Protein AF-A0AAE3R2L1-F1 (afdb_monomer_lite)

Secondary structure (DSSP, 8-state):
--HHHHHHHHHHHHHTTEEEEE--BTTBEEEEEEESSSTT---EEEEES-HHHHHHHHHHHHHHHHHHHS--

pLDDT: mean 80.6, std 11.06, range [49.25, 91.56]

Organism: NCBI:txid3048010

Foldseek 3Di:
DPVVVLVVLQVVLVVLQWHWDFDDDPQWTKIWTFRRVDPVTDTDMDTHRDPVVRSVVNSVVSVVVSVVPDDD

Structure (mmCIF, N/CA/C/O backbone):
data_AF-A0AAE3R2L1-F1
#
_entry.id   AF-A0AAE3R2L1-F1
#
loop_
_atom_site.group_PDB
_atom_site.id
_atom_site.type_symbol
_atom_site.label_atom_id
_atom_site.label_alt_id
_atom_site.label_comp_id
_atom_site.label_asym_id
_atom_site.label_entity_id
_atom_site.label_seq_id
_atom_site.pdbx_PDB_ins_co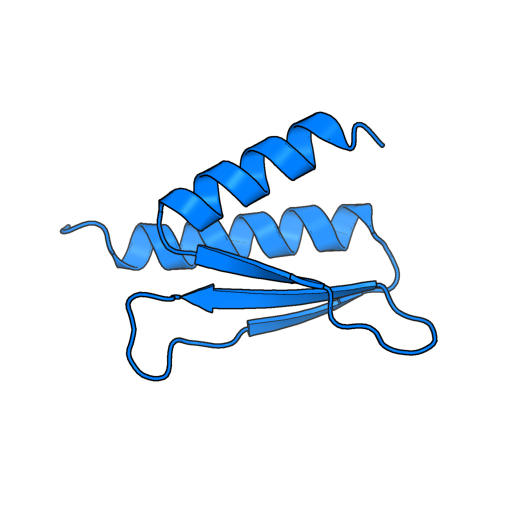de
_atom_site.Cartn_x
_atom_site.Cartn_y
_atom_site.Cartn_z
_atom_site.occupancy
_atom_site.B_iso_or_equiv
_atom_site.auth_seq_id
_atom_site.auth_comp_id
_atom_site.auth_asym_id
_atom_site.auth_atom_id
_atom_site.pdbx_PDB_model_num
ATOM 1 N N . MET A 1 1 ? 17.665 3.496 -6.484 1.00 55.66 1 MET A N 1
ATOM 2 C CA . MET A 1 1 ? 16.745 3.838 -5.382 1.00 55.66 1 MET A CA 1
ATOM 3 C C . MET A 1 1 ? 17.140 3.043 -4.153 1.00 55.66 1 MET A C 1
ATOM 5 O O . MET A 1 1 ? 17.757 1.997 -4.302 1.00 55.66 1 MET A O 1
ATOM 9 N N . LYS A 1 2 ? 16.873 3.562 -2.953 1.00 55.72 2 LYS A N 1
ATOM 10 C CA . LYS A 1 2 ? 17.045 2.817 -1.701 1.00 55.72 2 LYS A CA 1
ATOM 11 C C . LYS A 1 2 ? 15.798 1.949 -1.491 1.00 55.72 2 LYS A C 1
ATOM 13 O O . LYS A 1 2 ? 14.883 2.372 -0.796 1.00 55.72 2 LYS A O 1
ATOM 18 N N . ASP A 1 3 ? 15.762 0.769 -2.111 1.00 67.06 3 ASP A N 1
ATOM 19 C CA . ASP A 1 3 ? 14.627 -0.169 -2.015 1.00 67.06 3 ASP A CA 1
ATOM 20 C C . ASP A 1 3 ? 14.271 -0.540 -0.556 1.00 67.06 3 ASP A C 1
ATOM 22 O O . ASP A 1 3 ? 13.112 -0.779 -0.239 1.00 67.06 3 ASP A O 1
ATOM 26 N N . GLU A 1 4 ? 15.236 -0.494 0.371 1.00 82.50 4 GLU A N 1
ATOM 27 C CA . GLU A 1 4 ? 15.030 -0.882 1.775 1.00 82.50 4 GLU A CA 1
ATOM 28 C C . GLU A 1 4 ? 14.115 0.073 2.566 1.00 82.50 4 GLU A C 1
ATOM 30 O O . GLU A 1 4 ? 13.326 -0.372 3.397 1.00 82.50 4 GLU A O 1
ATOM 35 N N . GLU A 1 5 ? 14.189 1.386 2.321 1.00 83.44 5 GLU A N 1
ATOM 36 C CA . GLU A 1 5 ? 13.343 2.361 3.028 1.00 83.44 5 GLU A CA 1
ATOM 37 C C . GLU A 1 5 ? 11.887 2.248 2.573 1.00 83.44 5 GLU A C 1
ATOM 39 O O . GLU A 1 5 ? 10.972 2.240 3.398 1.00 83.44 5 GLU A O 1
ATOM 44 N N . PHE A 1 6 ? 11.694 2.071 1.266 1.00 78.38 6 PHE A N 1
ATOM 45 C CA . PHE A 1 6 ? 10.388 1.830 0.672 1.00 78.38 6 PHE A CA 1
ATOM 46 C C . PHE A 1 6 ? 9.764 0.533 1.202 1.00 78.38 6 PHE A C 1
ATOM 48 O O . PHE A 1 6 ? 8.638 0.545 1.702 1.00 78.38 6 PHE A O 1
ATOM 55 N N . ASP A 1 7 ? 10.522 -0.566 1.191 1.00 84.00 7 ASP A N 1
ATOM 56 C CA . ASP A 1 7 ? 10.066 -1.852 1.722 1.00 84.00 7 ASP A CA 1
ATOM 57 C C . ASP A 1 7 ? 9.687 -1.764 3.204 1.00 84.00 7 ASP A C 1
ATOM 59 O O . ASP A 1 7 ? 8.721 -2.395 3.641 1.00 84.00 7 ASP A O 1
ATOM 63 N N . ASN A 1 8 ? 10.434 -0.987 3.994 1.00 89.44 8 ASN A N 1
ATOM 64 C CA . ASN A 1 8 ? 10.125 -0.775 5.404 1.00 89.44 8 ASN A CA 1
ATOM 65 C C . ASN A 1 8 ? 8.813 0.002 5.581 1.00 89.44 8 ASN A C 1
ATOM 67 O O . ASN A 1 8 ? 7.958 -0.443 6.346 1.00 89.44 8 ASN A O 1
ATOM 71 N N . GLN A 1 9 ? 8.599 1.088 4.832 1.00 88.00 9 GLN A N 1
ATOM 72 C CA . GLN A 1 9 ? 7.356 1.864 4.910 1.00 88.00 9 GLN A CA 1
ATOM 73 C C . GLN A 1 9 ? 6.132 1.047 4.477 1.00 88.00 9 GLN A C 1
ATOM 75 O O . GLN A 1 9 ? 5.108 1.055 5.164 1.00 88.00 9 GLN A O 1
ATOM 80 N N . VAL A 1 10 ? 6.234 0.283 3.384 1.00 88.38 10 VAL A N 1
ATOM 81 C CA . VAL A 1 10 ? 5.151 -0.603 2.923 1.00 88.38 10 VAL A CA 1
ATOM 82 C C . VAL A 1 10 ? 4.821 -1.658 3.980 1.00 88.38 10 VAL A C 1
ATOM 84 O O . VAL A 1 10 ? 3.644 -1.900 4.265 1.00 88.38 10 VAL A O 1
ATOM 87 N N . LYS A 1 11 ? 5.836 -2.260 4.616 1.00 89.44 11 LYS A N 1
ATOM 88 C CA . LYS A 1 11 ? 5.633 -3.219 5.715 1.00 89.44 11 LYS A CA 1
ATOM 89 C C . LYS A 1 11 ? 4.938 -2.576 6.911 1.00 89.44 11 LYS A C 1
ATOM 91 O O . LYS A 1 11 ? 3.997 -3.165 7.439 1.00 89.44 11 LYS A O 1
ATOM 96 N N . GLU A 1 12 ? 5.360 -1.384 7.328 1.00 91.56 12 GLU A N 1
ATOM 97 C CA . GLU A 1 12 ? 4.731 -0.668 8.443 1.00 91.56 12 GLU A CA 1
ATOM 98 C C . GLU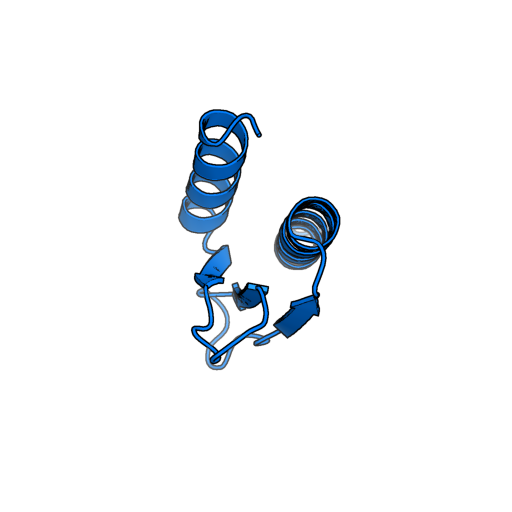 A 1 12 ? 3.259 -0.344 8.163 1.00 91.56 12 GLU A C 1
ATOM 100 O O . GLU A 1 12 ? 2.406 -0.535 9.030 1.00 91.56 12 GLU A O 1
ATOM 105 N N . LEU A 1 13 ? 2.942 0.111 6.950 1.00 90.62 13 LEU A N 1
ATOM 106 C CA . LEU A 1 13 ? 1.570 0.391 6.523 1.00 90.62 13 LEU A CA 1
ATOM 107 C C . LEU A 1 13 ? 0.723 -0.885 6.479 1.00 90.62 13 LEU A C 1
ATOM 109 O O . LEU A 1 13 ? -0.394 -0.898 7.000 1.00 90.62 13 LEU A O 1
ATOM 113 N N . THR A 1 14 ? 1.293 -1.983 5.978 1.00 90.25 14 THR A N 1
ATOM 114 C CA . THR A 1 14 ? 0.634 -3.298 5.944 1.00 90.25 14 THR A CA 1
ATOM 115 C C . THR A 1 14 ? 0.307 -3.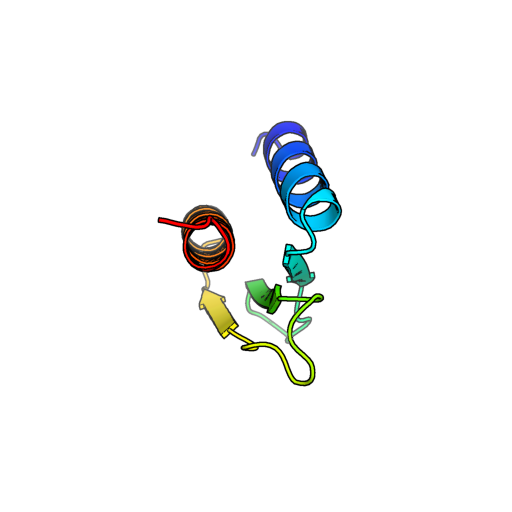790 7.353 1.00 90.25 14 THR A C 1
ATOM 117 O O . THR A 1 14 ? -0.804 -4.254 7.603 1.00 90.25 14 THR A O 1
ATOM 120 N N . MET A 1 15 ? 1.218 -3.613 8.317 1.00 89.62 15 MET A N 1
ATOM 121 C CA . MET A 1 15 ? 0.965 -3.940 9.728 1.00 89.62 15 MET A CA 1
ATOM 122 C C . MET A 1 15 ? -0.152 -3.092 10.350 1.00 89.62 15 MET A C 1
ATOM 124 O O . MET A 1 15 ? -0.831 -3.547 11.269 1.00 89.62 15 MET A O 1
ATOM 128 N N . LYS A 1 16 ? -0.376 -1.879 9.837 1.00 89.50 16 LYS A N 1
ATOM 129 C CA . LYS A 1 16 ? -1.495 -1.003 10.221 1.00 89.50 16 LYS A CA 1
ATOM 130 C C . LYS A 1 16 ? -2.778 -1.292 9.417 1.00 89.50 16 LYS A C 1
ATOM 132 O O . LYS A 1 16 ? -3.797 -0.625 9.604 1.00 89.50 16 LYS A O 1
ATOM 137 N N . GLY A 1 17 ? -2.752 -2.301 8.545 1.00 88.38 17 GLY A N 1
ATOM 138 C CA . GLY A 1 17 ? -3.859 -2.732 7.689 1.00 88.38 17 GLY A CA 1
ATOM 139 C C . GLY A 1 17 ? -4.118 -1.849 6.484 1.00 88.38 17 GLY A C 1
ATOM 140 O O . GLY A 1 17 ? -5.265 -1.731 6.057 1.00 88.38 17 GLY A O 1
ATOM 141 N N . ILE A 1 18 ? -3.087 -1.185 5.973 1.00 91.25 18 ILE A N 1
ATOM 142 C CA . ILE A 1 18 ? -3.109 -0.592 4.642 1.00 91.25 18 ILE A CA 1
ATOM 143 C C . ILE A 1 18 ? -2.225 -1.447 3.743 1.00 91.25 18 ILE A C 1
ATOM 145 O O . ILE A 1 18 ? -1.010 -1.477 3.909 1.00 91.25 18 ILE A O 1
ATOM 149 N N . GLU A 1 19 ? -2.836 -2.153 2.803 1.00 90.50 19 GLU A N 1
ATOM 150 C CA . GLU A 1 19 ? -2.134 -3.020 1.865 1.00 90.50 19 GLU A CA 1
ATOM 151 C C . GLU A 1 19 ? -1.781 -2.244 0.593 1.00 90.50 19 GLU A C 1
ATOM 153 O O . GLU A 1 19 ? -2.631 -1.565 0.012 1.00 90.50 19 GLU A O 1
ATOM 158 N N . ILE A 1 20 ? -0.519 -2.336 0.170 1.00 89.12 20 ILE A N 1
ATOM 159 C CA . ILE A 1 20 ? -0.021 -1.755 -1.079 1.00 89.12 20 ILE A CA 1
ATOM 160 C C . ILE A 1 20 ? 0.406 -2.905 -1.988 1.00 89.12 20 ILE A C 1
ATOM 162 O O . ILE A 1 20 ? 1.349 -3.630 -1.673 1.00 89.12 20 ILE A O 1
ATOM 166 N N . LEU A 1 21 ? -0.271 -3.065 -3.122 1.00 85.75 21 LEU A N 1
ATOM 167 C CA . LEU A 1 21 ? -0.012 -4.141 -4.077 1.00 85.75 21 LEU A CA 1
ATOM 168 C C . LEU A 1 21 ? 0.462 -3.578 -5.419 1.00 85.75 21 LEU A C 1
ATOM 170 O O . LEU A 1 21 ? -0.194 -2.684 -5.956 1.00 85.75 21 LEU A O 1
ATOM 174 N N . PRO A 1 22 ? 1.540 -4.108 -6.018 1.00 82.88 22 PRO A N 1
ATOM 175 C CA . PRO A 1 22 ? 1.880 -3.784 -7.395 1.00 82.88 22 PRO A CA 1
ATOM 176 C C . PRO A 1 22 ? 0.841 -4.385 -8.354 1.00 82.88 22 PRO A C 1
ATOM 178 O O . PRO A 1 22 ? 0.475 -5.556 -8.254 1.00 82.88 22 PRO A O 1
ATOM 181 N N . ILE A 1 23 ? 0.387 -3.586 -9.313 1.00 82.56 23 ILE A N 1
ATOM 182 C CA . ILE A 1 23 ? -0.480 -3.997 -10.414 1.00 82.56 23 ILE A CA 1
ATOM 183 C C . ILE A 1 23 ? 0.429 -4.228 -11.622 1.00 82.56 23 ILE A C 1
ATOM 185 O O . ILE A 1 23 ? 1.025 -3.293 -12.154 1.00 82.56 23 ILE A O 1
ATOM 189 N N . ALA A 1 24 ? 0.566 -5.484 -12.046 1.00 66.56 24 ALA A N 1
ATOM 190 C CA . ALA A 1 24 ? 1.325 -5.808 -13.246 1.00 66.56 24 ALA A CA 1
ATOM 191 C C . ALA A 1 24 ? 0.507 -5.422 -14.484 1.00 66.56 24 ALA A C 1
ATOM 193 O O . ALA A 1 24 ? -0.509 -6.050 -14.782 1.00 66.56 24 ALA A O 1
ATOM 194 N N . HIS A 1 25 ? 0.958 -4.401 -15.206 1.00 63.41 25 HIS A N 1
ATOM 195 C CA . HIS A 1 25 ? 0.438 -4.046 -16.520 1.00 63.41 25 HIS A CA 1
ATOM 196 C C . HIS A 1 25 ? 1.622 -3.791 -17.452 1.00 63.41 25 HIS A C 1
ATOM 198 O O . HIS A 1 25 ? 2.605 -3.189 -17.028 1.00 63.41 25 HIS A O 1
ATOM 204 N N . ASP A 1 26 ? 1.533 -4.270 -18.696 1.00 60.16 26 ASP A N 1
ATOM 205 C CA . ASP A 1 26 ? 2.635 -4.539 -19.640 1.00 60.16 26 ASP A CA 1
ATOM 206 C C . ASP A 1 26 ? 3.723 -3.458 -19.835 1.00 60.16 26 ASP A C 1
ATOM 208 O O . ASP A 1 26 ? 4.736 -3.736 -20.478 1.00 60.16 26 ASP A O 1
ATOM 212 N N . SER A 1 27 ? 3.577 -2.227 -19.332 1.00 61.28 27 SER A N 1
ATOM 213 C CA . SER A 1 27 ? 4.581 -1.162 -19.511 1.00 61.28 27 SER A CA 1
ATOM 214 C C . SER A 1 27 ? 4.582 -0.043 -18.456 1.00 61.28 27 SER A C 1
ATOM 216 O O . SER A 1 27 ? 5.353 0.898 -18.607 1.00 61.28 27 SER A O 1
ATOM 218 N N . VAL A 1 28 ? 3.752 -0.104 -17.406 1.00 64.25 28 VAL A N 1
ATOM 219 C CA . VAL A 1 28 ? 3.572 1.012 -16.453 1.00 64.25 28 VAL A CA 1
ATOM 220 C C . VAL A 1 28 ? 3.760 0.507 -15.029 1.00 64.25 28 VAL A C 1
ATOM 222 O O . VAL A 1 28 ? 3.323 -0.594 -14.693 1.00 64.25 28 VAL A O 1
ATOM 225 N N . THR A 1 29 ? 4.426 1.299 -14.187 1.00 67.62 29 THR A N 1
ATOM 226 C CA . THR A 1 29 ? 4.510 0.978 -12.762 1.00 67.62 29 THR A CA 1
ATOM 227 C C . THR A 1 29 ? 3.182 1.370 -12.135 1.00 67.62 29 THR A C 1
ATOM 229 O O . THR A 1 29 ? 2.736 2.510 -12.243 1.00 67.62 29 THR A O 1
ATOM 232 N N . SER A 1 30 ? 2.477 0.415 -11.545 1.00 80.50 30 SER A N 1
ATOM 233 C CA . SER A 1 30 ? 1.128 0.662 -11.046 1.00 80.50 30 SER A CA 1
ATOM 234 C C . SER A 1 30 ? 0.961 0.045 -9.673 1.00 80.50 30 SER A C 1
ATOM 236 O O . SER A 1 30 ? 1.474 -1.041 -9.411 1.00 80.50 30 SER A O 1
ATOM 238 N N . TYR A 1 31 ? 0.276 0.757 -8.786 1.00 86.25 31 TYR A N 1
ATOM 239 C CA . TYR A 1 31 ? 0.091 0.358 -7.394 1.00 86.25 31 TYR A CA 1
ATOM 240 C C . TYR A 1 31 ? -1.378 0.481 -7.009 1.00 86.25 31 TYR A C 1
ATOM 242 O O . TYR A 1 31 ? -2.053 1.437 -7.384 1.00 86.25 31 TYR A O 1
ATOM 250 N N . SER A 1 32 ? -1.860 -0.482 -6.233 1.00 88.38 32 SER A N 1
ATOM 251 C CA . SER A 1 32 ? -3.153 -0.461 -5.561 1.00 88.38 32 SER A CA 1
ATOM 252 C C . SER A 1 32 ? -2.924 -0.220 -4.076 1.00 88.38 32 SER A C 1
ATOM 254 O O . SER A 1 32 ? -2.122 -0.925 -3.473 1.00 88.38 32 SER A O 1
ATOM 256 N N . VAL A 1 33 ? -3.660 0.713 -3.478 1.00 90.69 33 VAL A N 1
ATOM 257 C CA . VAL A 1 33 ? -3.708 0.941 -2.028 1.00 90.69 33 VAL A CA 1
ATOM 258 C C . VAL A 1 33 ? -5.089 0.552 -1.530 1.00 90.69 33 VAL A C 1
ATOM 260 O O . VAL A 1 33 ? -6.093 1.027 -2.066 1.00 90.69 33 VAL A O 1
ATOM 263 N N . GLN A 1 34 ? -5.142 -0.311 -0.519 1.00 89.56 34 GLN A N 1
ATOM 264 C CA . GLN A 1 34 ? -6.385 -0.824 0.037 1.00 89.56 34 GLN A CA 1
ATOM 265 C C . GLN A 1 34 ? -6.375 -0.795 1.565 1.00 89.56 34 GLN A C 1
ATOM 267 O O . GLN A 1 34 ? -5.420 -1.206 2.218 1.00 89.56 34 GLN A O 1
ATOM 272 N N . ASP A 1 35 ? -7.497 -0.365 2.132 1.00 88.19 35 ASP A N 1
ATOM 273 C CA . ASP A 1 35 ? -7.814 -0.536 3.544 1.00 88.19 35 ASP A CA 1
ATOM 274 C C . ASP A 1 35 ? -8.332 -1.961 3.811 1.00 88.19 35 ASP A C 1
ATOM 276 O O . ASP A 1 35 ? -9.384 -2.343 3.296 1.00 88.19 35 ASP A O 1
ATOM 280 N N . THR A 1 36 ? -7.604 -2.767 4.591 1.00 85.69 36 THR A N 1
ATOM 281 C CA . THR A 1 36 ? -7.997 -4.160 4.880 1.00 85.69 36 THR A CA 1
ATOM 282 C C . THR A 1 36 ? -9.016 -4.290 6.012 1.00 85.69 36 THR A C 1
ATOM 284 O O . THR A 1 36 ? -9.594 -5.363 6.192 1.00 85.69 36 THR A O 1
ATOM 287 N N . PHE A 1 37 ? -9.262 -3.219 6.771 1.00 81.00 37 PHE A N 1
ATOM 288 C CA . PHE A 1 37 ? -10.242 -3.200 7.858 1.00 81.00 37 PHE A CA 1
ATOM 289 C C . PHE A 1 37 ? -11.638 -2.786 7.381 1.00 81.00 37 PHE A C 1
ATOM 291 O O . PHE A 1 37 ? -12.637 -3.140 8.011 1.00 81.00 37 PHE A O 1
ATOM 298 N N . GLU A 1 38 ? -11.733 -2.075 6.259 1.00 78.19 38 GLU A N 1
ATOM 299 C CA . GLU A 1 38 ? -13.005 -1.780 5.609 1.00 78.19 38 GLU A CA 1
ATOM 300 C C . GLU A 1 38 ? -13.490 -2.978 4.766 1.00 78.19 38 GLU A C 1
ATOM 302 O O . GLU A 1 38 ? -12.837 -3.432 3.824 1.00 78.19 38 GLU A O 1
ATOM 307 N N . PHE A 1 39 ? -14.681 -3.500 5.077 1.00 57.06 39 PHE A N 1
ATOM 308 C CA . PHE A 1 39 ? -15.343 -4.506 4.243 1.00 57.06 39 PHE A CA 1
ATOM 309 C C . PHE A 1 39 ? -15.760 -3.848 2.914 1.00 57.06 39 PHE A C 1
ATOM 311 O O . PHE A 1 39 ? -16.651 -3.004 2.905 1.00 57.06 39 PHE A O 1
ATOM 318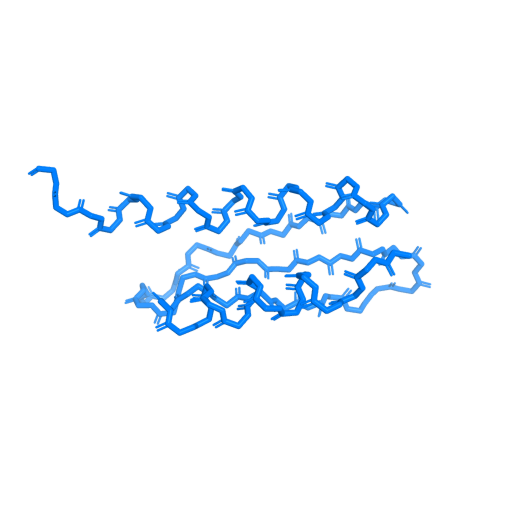 N N . CYS A 1 40 ? -15.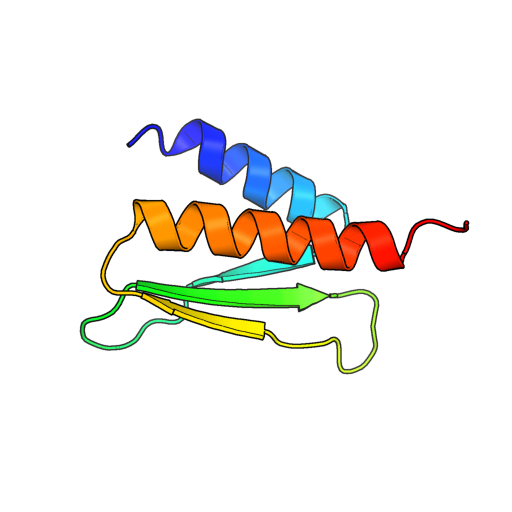108 -4.231 1.805 1.00 64.19 40 CYS A N 1
ATOM 319 C CA . CYS A 1 40 ? -15.065 -3.509 0.513 1.00 64.19 40 CYS A CA 1
ATOM 320 C C . CYS A 1 40 ? -14.214 -2.224 0.512 1.00 64.19 40 CYS A C 1
ATOM 322 O O . CYS A 1 40 ? -14.568 -1.266 -0.174 1.00 64.19 40 CYS A O 1
ATOM 324 N N . GLY A 1 41 ? -13.113 -2.207 1.271 1.00 61.22 41 GLY A N 1
ATOM 325 C CA . GLY A 1 41 ? -12.241 -1.047 1.439 1.00 61.22 41 GLY A CA 1
ATOM 326 C C . GLY A 1 41 ? -11.895 -0.309 0.153 1.00 61.22 41 GLY A C 1
ATOM 327 O O . GLY A 1 41 ? -11.805 -0.894 -0.929 1.00 61.22 41 GLY A O 1
ATOM 328 N N . VAL A 1 42 ? -11.733 1.008 0.292 1.00 64.75 42 VAL A N 1
ATOM 329 C CA . VAL A 1 42 ? -11.471 1.922 -0.821 1.00 64.75 42 VAL A CA 1
ATOM 330 C C . VAL A 1 42 ? -10.215 1.464 -1.556 1.00 64.75 42 VAL A C 1
ATOM 332 O O . VAL A 1 42 ? -9.098 1.667 -1.085 1.00 64.75 42 VAL A O 1
ATOM 335 N N . LYS A 1 43 ? -10.409 0.846 -2.722 1.00 77.81 43 LYS A N 1
ATOM 336 C CA . LYS A 1 43 ? -9.329 0.496 -3.637 1.00 77.81 43 LYS A CA 1
ATOM 337 C C . LYS A 1 43 ? -8.961 1.746 -4.424 1.00 77.81 43 LYS A C 1
ATOM 339 O O . LYS A 1 43 ? -9.762 2.240 -5.218 1.00 77.81 43 LYS A O 1
ATOM 344 N N . TRP A 1 44 ? -7.771 2.276 -4.174 1.00 88.31 44 TRP A N 1
ATOM 345 C CA . TRP A 1 44 ? -7.211 3.373 -4.954 1.00 88.31 44 TRP A CA 1
ATOM 346 C C . TRP A 1 44 ? -6.074 2.850 -5.821 1.00 88.31 44 TRP A C 1
ATOM 348 O O . TRP A 1 44 ? -5.178 2.183 -5.317 1.00 88.31 44 TRP A O 1
ATOM 358 N N . GLU A 1 45 ? -6.119 3.141 -7.116 1.00 88.56 45 GLU A N 1
ATOM 359 C CA . GLU A 1 45 ? -5.137 2.665 -8.088 1.00 88.56 45 GLU A CA 1
ATOM 360 C C . GLU A 1 45 ? -4.399 3.858 -8.695 1.00 88.56 45 GLU A C 1
ATOM 362 O O . GLU A 1 45 ? -5.024 4.847 -9.090 1.00 88.56 45 GLU A O 1
ATOM 367 N N . LEU A 1 46 ? -3.075 3.749 -8.776 1.00 86.25 46 LEU A N 1
ATOM 368 C CA . LEU A 1 46 ? -2.201 4.722 -9.416 1.00 86.25 46 LEU A CA 1
ATOM 369 C C . LEU A 1 46 ? -1.532 4.108 -10.638 1.00 86.25 46 LEU A C 1
ATOM 371 O O . LEU A 1 46 ? -0.997 3.001 -10.567 1.00 86.25 46 LEU A O 1
ATOM 375 N N . TRP A 1 47 ? -1.519 4.882 -11.718 1.00 84.81 47 TRP A N 1
ATOM 376 C CA . TRP A 1 47 ? -0.847 4.573 -12.972 1.00 84.81 47 TRP A CA 1
ATOM 377 C C . TRP A 1 47 ? 0.172 5.680 -13.226 1.00 84.81 47 TRP A C 1
ATOM 379 O O . TRP A 1 47 ? -0.233 6.812 -13.484 1.00 84.81 47 TRP A O 1
ATOM 389 N N . ASP A 1 48 ? 1.464 5.373 -13.108 1.00 80.94 48 ASP A N 1
ATOM 390 C CA . ASP A 1 48 ? 2.524 6.358 -13.320 1.00 80.94 48 ASP A CA 1
ATOM 391 C C . ASP A 1 48 ? 3.725 5.739 -14.049 1.00 80.94 48 ASP A C 1
ATOM 393 O O . ASP A 1 48 ? 4.093 4.576 -13.843 1.00 80.94 48 ASP A O 1
ATOM 397 N N . GLU A 1 49 ? 4.316 6.514 -14.951 1.00 79.56 49 GLU A N 1
ATOM 398 C CA . GLU A 1 49 ? 5.505 6.100 -15.697 1.00 79.56 49 GLU A CA 1
ATOM 399 C C . GLU A 1 49 ? 6.769 6.300 -14.851 1.00 79.56 49 GLU A C 1
ATOM 401 O O . GLU A 1 49 ? 7.733 5.541 -15.004 1.00 79.56 49 GLU A O 1
ATOM 406 N N . ASP A 1 50 ? 6.747 7.264 -13.922 1.00 82.56 50 ASP A N 1
ATOM 407 C CA . ASP A 1 50 ? 7.844 7.517 -12.998 1.00 82.56 50 ASP A CA 1
ATOM 408 C C . ASP A 1 50 ? 7.667 6.733 -11.694 1.00 82.56 50 ASP A C 1
ATOM 410 O O . ASP A 1 50 ? 6.682 6.867 -10.968 1.00 82.56 50 ASP A O 1
ATOM 414 N N . LYS A 1 51 ? 8.653 5.890 -11.382 1.00 75.94 51 LYS A N 1
ATOM 415 C CA . LYS A 1 51 ? 8.612 5.047 -10.183 1.00 75.94 51 LYS A CA 1
ATOM 416 C C . LYS A 1 51 ? 8.733 5.859 -8.899 1.00 75.94 51 LYS A C 1
ATOM 418 O O . LYS A 1 51 ? 8.068 5.514 -7.933 1.00 75.94 51 LYS A O 1
ATOM 423 N N . GLU A 1 52 ? 9.577 6.891 -8.876 1.00 80.56 52 GLU A N 1
ATOM 424 C CA . GLU A 1 52 ? 9.833 7.687 -7.670 1.00 80.56 52 GLU A CA 1
ATOM 425 C C . GLU A 1 52 ? 8.577 8.452 -7.267 1.00 80.56 52 GLU A C 1
ATOM 427 O O . GLU A 1 52 ? 8.106 8.333 -6.136 1.00 80.56 52 GLU A O 1
ATOM 432 N N . GLU A 1 53 ? 7.972 9.128 -8.240 1.00 84.06 53 GLU A N 1
ATOM 433 C CA . GLU A 1 53 ? 6.739 9.882 -8.047 1.00 84.06 53 GLU A CA 1
ATOM 434 C C . GLU A 1 53 ? 5.564 8.951 -7.703 1.00 84.06 53 GLU A C 1
ATOM 436 O O . GLU A 1 53 ? 4.732 9.273 -6.847 1.00 84.06 53 GLU A O 1
ATOM 441 N N . ALA A 1 54 ? 5.516 7.754 -8.306 1.00 83.44 54 ALA A N 1
ATOM 442 C CA . ALA A 1 54 ? 4.531 6.739 -7.950 1.00 83.44 54 ALA A CA 1
ATOM 443 C C . ALA A 1 54 ? 4.631 6.328 -6.477 1.00 83.44 54 ALA A C 1
ATOM 445 O O . ALA A 1 54 ? 3.607 6.182 -5.806 1.00 83.44 54 ALA A O 1
ATOM 446 N N . PHE A 1 55 ? 5.853 6.144 -5.971 1.00 83.62 55 PHE A N 1
ATOM 447 C CA . PHE A 1 55 ? 6.080 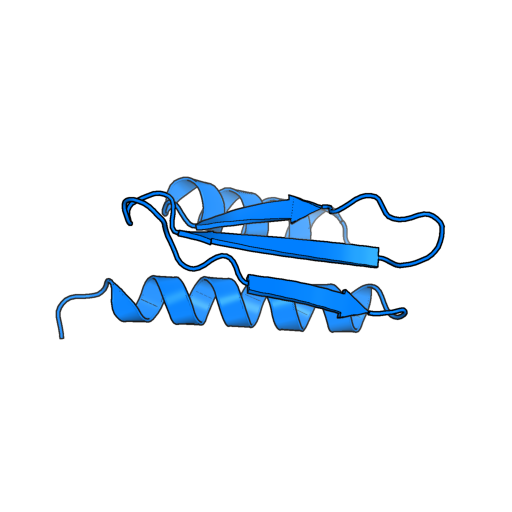5.733 -4.592 1.00 83.62 55 PHE A CA 1
ATOM 448 C C . PHE A 1 55 ? 5.582 6.779 -3.601 1.00 83.62 55 PHE A C 1
ATOM 450 O O . PHE A 1 55 ? 4.809 6.437 -2.705 1.00 83.62 55 PHE A O 1
ATOM 457 N N . GLU A 1 56 ? 5.964 8.044 -3.778 1.00 87.38 56 GLU A N 1
ATOM 458 C CA . GLU A 1 56 ? 5.537 9.123 -2.881 1.00 87.38 56 GLU A CA 1
ATOM 459 C C . GLU A 1 56 ? 4.007 9.234 -2.835 1.00 87.38 56 GLU A C 1
ATOM 461 O O . GLU A 1 56 ? 3.411 9.223 -1.756 1.00 87.38 56 GLU A O 1
ATOM 466 N N . LYS A 1 57 ? 3.346 9.206 -4.000 1.00 89.38 57 LYS A N 1
ATOM 467 C CA . LYS A 1 57 ? 1.878 9.252 -4.110 1.00 89.38 57 LYS A CA 1
ATOM 468 C C . LYS A 1 57 ? 1.185 8.093 -3.384 1.00 89.38 57 LYS A C 1
ATOM 470 O O . LYS A 1 57 ? 0.140 8.282 -2.757 1.00 89.38 57 LYS A O 1
ATOM 475 N N . VAL A 1 58 ? 1.740 6.886 -3.475 1.00 90.00 58 VAL A N 1
ATOM 476 C CA . VAL A 1 58 ? 1.187 5.675 -2.850 1.00 90.00 58 VAL A CA 1
ATOM 477 C C . VAL A 1 58 ? 1.311 5.724 -1.330 1.00 90.00 58 VAL A C 1
ATOM 479 O O . VAL A 1 58 ? 0.346 5.416 -0.625 1.00 90.00 58 VAL A O 1
ATOM 482 N N . ILE A 1 59 ? 2.468 6.150 -0.821 1.00 90.00 59 ILE A N 1
ATOM 483 C CA . ILE A 1 59 ? 2.700 6.318 0.617 1.00 90.00 59 ILE A CA 1
ATOM 484 C C . ILE A 1 59 ? 1.803 7.421 1.183 1.00 90.00 59 ILE A C 1
ATOM 486 O O . ILE A 1 59 ? 1.162 7.224 2.220 1.00 90.00 59 ILE A O 1
ATOM 490 N N . ASP A 1 60 ? 1.677 8.549 0.485 1.00 91.31 60 ASP A N 1
ATOM 491 C CA . ASP A 1 60 ? 0.770 9.628 0.875 1.00 91.31 60 ASP A CA 1
ATOM 492 C C . ASP A 1 60 ? -0.680 9.150 0.944 1.00 91.31 60 ASP A C 1
ATOM 494 O O . ASP A 1 60 ? -1.381 9.415 1.928 1.00 91.31 60 ASP A O 1
ATOM 498 N N . LYS A 1 61 ? -1.126 8.373 -0.051 1.00 91.31 61 LYS A N 1
ATOM 499 C CA . LYS A 1 61 ? -2.480 7.819 -0.043 1.00 91.31 61 LYS A CA 1
ATOM 500 C C . LYS A 1 61 ? -2.704 6.860 1.122 1.00 91.31 61 LYS A C 1
ATOM 502 O O . LYS A 1 61 ? -3.750 6.917 1.772 1.00 91.31 61 LYS A O 1
ATOM 507 N N . ALA A 1 62 ? -1.733 5.997 1.401 1.00 90.50 62 ALA A N 1
ATOM 508 C CA . ALA A 1 62 ? -1.803 5.055 2.506 1.00 90.50 62 ALA A CA 1
ATOM 509 C C . ALA A 1 62 ? -1.880 5.769 3.866 1.00 90.50 62 ALA A C 1
ATOM 511 O O . ALA A 1 62 ? -2.702 5.415 4.714 1.00 90.50 62 ALA A O 1
ATOM 512 N N . ASN A 1 63 ? -1.093 6.831 4.045 1.00 89.88 63 ASN A N 1
ATOM 513 C CA . ASN A 1 63 ? -1.145 7.677 5.234 1.00 89.88 63 ASN A CA 1
ATOM 514 C C . ASN A 1 63 ? -2.474 8.441 5.358 1.00 89.88 63 ASN A C 1
ATOM 516 O O . ASN A 1 63 ? -2.977 8.607 6.468 1.00 89.88 63 ASN A O 1
ATOM 520 N N . GLU A 1 64 ? -3.072 8.898 4.252 1.00 90.38 64 GLU A N 1
ATOM 521 C CA . GLU A 1 64 ? -4.406 9.518 4.264 1.00 90.38 64 GLU A CA 1
ATOM 522 C C . GLU A 1 64 ? -5.474 8.544 4.784 1.00 90.38 64 GLU A C 1
ATOM 524 O O . GLU A 1 64 ? -6.286 8.915 5.633 1.00 90.38 64 GLU A O 1
ATOM 529 N N . LEU A 1 65 ? -5.473 7.301 4.291 1.00 87.00 65 LEU A N 1
ATOM 530 C CA . LEU A 1 65 ? -6.405 6.264 4.740 1.00 87.00 65 LEU A CA 1
ATOM 531 C C . LEU A 1 65 ? -6.191 5.923 6.219 1.00 87.00 65 LEU A C 1
ATOM 533 O O . LEU A 1 65 ? -7.159 5.826 6.970 1.00 87.00 65 LEU A O 1
ATOM 537 N N . LEU A 1 66 ? -4.935 5.841 6.663 1.00 86.25 66 LEU A N 1
ATOM 538 C CA . LEU A 1 66 ? -4.604 5.615 8.067 1.00 86.25 66 LEU A CA 1
ATOM 539 C C . LEU A 1 66 ? -5.142 6.733 8.979 1.00 86.25 66 LEU A C 1
ATOM 541 O O . LEU A 1 66 ? -5.761 6.439 9.999 1.00 86.25 66 LEU A O 1
ATOM 545 N N . LYS A 1 67 ? -4.977 8.005 8.589 1.00 85.69 67 LYS A N 1
ATOM 546 C CA . LYS A 1 67 ? -5.479 9.166 9.351 1.00 85.69 67 LYS A CA 1
ATOM 547 C C . LYS A 1 67 ? -6.999 9.174 9.502 1.00 85.69 67 LYS A C 1
ATOM 549 O O . LYS A 1 67 ? -7.503 9.649 10.512 1.00 85.69 67 LYS A O 1
ATOM 554 N N . LYS A 1 68 ? -7.747 8.642 8.527 1.00 80.38 68 LYS A N 1
ATOM 555 C CA . LYS A 1 68 ? -9.214 8.510 8.635 1.00 80.38 68 LYS A CA 1
ATOM 556 C C . LYS A 1 68 ? -9.642 7.540 9.738 1.00 80.38 68 LYS A C 1
ATOM 558 O O . LYS A 1 68 ? -10.782 7.624 10.187 1.00 80.38 68 LYS A O 1
ATOM 563 N N . ARG A 1 69 ? -8.759 6.628 10.161 1.00 72.81 69 ARG A N 1
ATOM 564 C CA . ARG A 1 69 ? -9.040 5.650 11.220 1.00 72.81 69 ARG A CA 1
ATOM 565 C C . ARG A 1 69 ? -8.698 6.128 12.621 1.00 72.81 69 ARG A C 1
ATOM 567 O O . ARG A 1 69 ? -9.117 5.484 13.581 1.00 72.81 69 ARG A O 1
ATOM 574 N N . GLU A 1 70 ? -7.925 7.197 12.766 1.00 73.00 70 GLU A N 1
ATOM 575 C CA . GLU A 1 70 ? -7.640 7.725 14.094 1.00 73.00 70 GLU A CA 1
ATOM 576 C C . GLU A 1 70 ? -8.929 8.346 14.668 1.00 73.00 70 GLU A C 1
ATOM 578 O O . GLU A 1 70 ? -9.563 9.157 13.985 1.00 73.00 70 GLU A O 1
ATOM 583 N N . PRO A 1 71 ? -9.373 7.965 15.886 1.00 59.22 71 PRO A N 1
ATOM 584 C CA . PRO A 1 71 ? -10.461 8.671 16.550 1.00 59.22 71 PRO A CA 1
ATOM 585 C C . PRO A 1 71 ? -10.011 10.121 16.766 1.00 59.22 71 PRO A C 1
ATOM 587 O O . PRO A 1 71 ? -8.997 10.349 17.425 1.00 59.22 71 PRO A O 1
ATOM 590 N N . GLN A 1 72 ? -10.725 11.079 16.165 1.00 49.25 72 GLN A N 1
ATOM 591 C CA . GLN A 1 72 ? -10.534 12.505 16.457 1.00 49.25 72 GLN A CA 1
ATOM 592 C C . GLN A 1 72 ? -10.868 12.816 17.916 1.00 49.25 72 GLN A C 1
ATOM 594 O O . GLN A 1 72 ? -11.855 12.238 18.430 1.00 49.25 72 GLN A O 1
#

Sequence (72 aa):
MKDEEFDNQVKELTMKGIEILPIAHDSVTSYSVQDTFEFCGVKWELWDEDKEEAFEKVIDKANELLKKREPQ

Radius of gyration: 12.25 Å; chains: 1; bounding box: 32×18×36 Å